Protein AF-A0A6B3F8E9-F1 (afdb_monomer_lite)

Radius of gyration: 25.78 Å; chains: 1; bounding box: 54×38×56 Å

pLDDT: mean 86.28, std 10.56, range [59.03, 96.75]

Foldseek 3Di:
DVVVVVVVPDDDDDQQPADDPVSPHGVVNPDDDPVDDDVVVVVVVVVVLVVLVVVLVVDPPLVSVLVCQQCVNPNNDHDDPVVSCVVVVVD

Secondary structure (DSSP, 8-state):
-HHHHHHTTSPPPPTT-EESSS--EEGGGG---TTSPPHHHHHHHHHHHHHHHHHHTTS-HHHHHHHHHHHTTTTS-PPPHHHHHHHHT--

Structure (mmCIF, N/CA/C/O backbone):
data_AF-A0A6B3F8E9-F1
#
_entry.id   AF-A0A6B3F8E9-F1
#
loop_
_atom_site.group_PDB
_atom_site.id
_atom_site.type_symbol
_atom_site.label_atom_id
_atom_site.label_alt_id
_atom_site.label_comp_id
_atom_site.label_asym_id
_atom_site.label_entity_id
_atom_site.label_seq_id
_atom_site.pdbx_PDB_ins_code
_atom_site.Cartn_x
_atom_site.Cartn_y
_atom_site.Cartn_z
_atom_site.occupancy
_atom_site.B_iso_or_equiv
_atom_site.auth_seq_id
_atom_site.auth_comp_id
_atom_site.auth_asym_id
_atom_site.auth_atom_id
_atom_site.pdbx_PDB_model_num
ATOM 1 N N . LYS A 1 1 ? 30.759 27.469 -12.780 1.00 59.19 1 LYS A N 1
ATOM 2 C CA . LYS A 1 1 ? 30.366 28.531 -13.742 1.00 59.19 1 LYS A CA 1
ATOM 3 C C . LYS A 1 1 ? 30.919 28.313 -15.157 1.00 59.19 1 LYS A C 1
ATOM 5 O O . LYS A 1 1 ? 30.107 28.118 -16.040 1.00 59.19 1 LYS A O 1
ATOM 10 N N . VAL A 1 2 ? 32.237 28.256 -15.409 1.00 62.28 2 VAL A N 1
ATOM 11 C CA . VAL A 1 2 ? 32.775 28.073 -16.788 1.00 62.28 2 VAL A CA 1
ATOM 12 C C . VAL A 1 2 ? 32.426 26.705 -17.414 1.00 62.28 2 VAL A C 1
ATOM 14 O O . VAL A 1 2 ? 32.018 26.646 -18.568 1.00 62.28 2 VAL A O 1
ATOM 17 N N . ILE A 1 3 ? 32.494 25.616 -16.637 1.00 61.69 3 ILE A N 1
ATOM 18 C CA . ILE A 1 3 ? 32.157 24.248 -17.098 1.00 61.69 3 ILE A CA 1
ATOM 19 C C . ILE A 1 3 ? 30.666 24.112 -17.446 1.00 61.69 3 ILE A C 1
ATOM 21 O O . ILE A 1 3 ? 30.287 23.372 -18.344 1.00 61.69 3 ILE A O 1
ATOM 25 N N . GLU A 1 4 ? 29.815 24.840 -16.731 1.00 61.22 4 GLU A N 1
ATOM 26 C CA . GLU A 1 4 ? 28.363 24.805 -16.900 1.00 61.22 4 GLU A CA 1
ATOM 27 C C . GLU A 1 4 ? 27.952 25.493 -18.205 1.00 61.22 4 GLU A C 1
ATOM 29 O O . GLU A 1 4 ? 27.173 24.941 -18.969 1.00 61.22 4 GLU A O 1
ATOM 34 N N . VAL A 1 5 ? 28.580 26.631 -18.526 1.00 61.19 5 VAL A N 1
ATOM 35 C CA . VAL A 1 5 ? 28.370 27.362 -19.788 1.00 61.19 5 VAL A CA 1
ATOM 36 C C . VAL A 1 5 ? 28.830 26.546 -21.005 1.00 61.19 5 VAL A C 1
ATOM 38 O O . VAL A 1 5 ? 28.165 26.566 -22.034 1.00 61.19 5 VAL A O 1
ATOM 41 N N . GLN A 1 6 ? 29.906 25.758 -20.886 1.00 60.75 6 GLN A N 1
ATOM 42 C CA . GLN A 1 6 ? 30.359 24.859 -21.960 1.00 60.75 6 GLN A CA 1
ATOM 43 C C . GLN A 1 6 ? 29.417 23.673 -22.228 1.00 60.75 6 GLN A C 1
ATOM 45 O O . GLN A 1 6 ? 29.484 23.088 -23.308 1.00 60.75 6 GLN A O 1
ATOM 50 N N . LYS A 1 7 ? 28.540 23.300 -21.284 1.00 60.94 7 LYS A N 1
ATOM 51 C CA . LYS A 1 7 ? 27.562 22.218 -21.497 1.00 60.94 7 LYS A CA 1
ATOM 52 C C . LYS A 1 7 ? 26.418 22.635 -22.425 1.00 60.94 7 LYS A C 1
ATOM 54 O O . LYS A 1 7 ? 25.930 21.790 -23.163 1.00 60.94 7 LYS A O 1
ATOM 59 N N . TYR A 1 8 ? 26.038 23.914 -22.430 1.00 59.03 8 TYR A N 1
ATOM 60 C CA . TYR A 1 8 ? 24.923 24.429 -23.239 1.00 59.03 8 TYR A CA 1
ATOM 61 C C . TYR A 1 8 ? 25.264 24.639 -24.723 1.00 59.03 8 TYR A C 1
ATOM 63 O O . TYR A 1 8 ? 24.360 24.807 -25.530 1.00 59.03 8 TYR A O 1
ATOM 71 N N . GLY A 1 9 ? 26.550 24.647 -25.089 1.00 61.47 9 GLY A N 1
ATOM 72 C CA . GLY A 1 9 ? 27.005 24.853 -26.470 1.00 61.47 9 GLY A CA 1
ATOM 73 C C . GLY A 1 9 ? 27.228 23.570 -27.274 1.00 61.47 9 GLY A C 1
ATOM 74 O O . GLY A 1 9 ? 27.821 23.634 -28.346 1.00 61.47 9 GLY A O 1
ATOM 75 N N . ARG A 1 10 ? 26.842 22.404 -26.746 1.00 70.75 10 ARG A N 1
ATOM 76 C CA . ARG A 1 10 ? 26.997 21.123 -27.446 1.00 70.75 10 ARG A CA 1
ATOM 77 C C . ARG A 1 10 ? 25.783 20.873 -28.334 1.00 70.75 10 ARG A C 1
ATOM 79 O O . ARG A 1 10 ? 24.655 20.991 -27.863 1.00 70.75 10 ARG A O 1
ATOM 86 N N . GLU A 1 11 ? 26.021 20.514 -29.591 1.00 77.69 11 GLU A N 1
ATOM 87 C CA . GLU A 1 11 ? 24.955 20.041 -30.474 1.00 77.69 11 GLU A CA 1
ATOM 88 C C . GLU A 1 11 ? 24.399 18.703 -29.955 1.00 77.69 11 GLU A C 1
ATOM 90 O O . GLU A 1 11 ? 25.174 17.861 -29.481 1.00 77.69 11 GLU A O 1
ATOM 95 N N . PRO A 1 12 ? 23.069 18.505 -29.990 1.00 80.25 12 PRO A N 1
ATOM 96 C CA . PRO A 1 12 ? 22.460 17.249 -29.581 1.00 80.25 12 PRO A CA 1
ATOM 97 C C . PRO A 1 12 ? 22.911 16.119 -30.510 1.00 80.25 12 PRO A C 1
ATOM 99 O O . PRO A 1 12 ? 22.992 16.285 -31.726 1.00 80.25 12 PRO A O 1
ATOM 102 N N . ILE A 1 13 ? 23.193 14.957 -29.926 1.00 82.81 13 ILE A N 1
ATOM 103 C CA . ILE A 1 13 ? 23.556 13.751 -30.673 1.00 82.81 13 ILE A CA 1
ATOM 104 C C . ILE A 1 13 ? 22.265 13.044 -31.095 1.00 82.81 13 ILE A C 1
ATOM 106 O O . ILE A 1 13 ? 21.311 12.970 -30.321 1.00 82.81 13 ILE A O 1
ATOM 110 N N . SER A 1 14 ? 22.230 12.533 -32.327 1.00 87.62 14 SER A N 1
ATOM 111 C CA . SER A 1 14 ? 21.090 11.758 -32.821 1.00 87.62 14 SER A CA 1
ATOM 112 C C . SER A 1 14 ? 20.983 10.425 -32.081 1.00 87.62 14 SER A C 1
ATOM 114 O O . SER A 1 14 ? 21.977 9.706 -31.967 1.00 87.62 14 SER 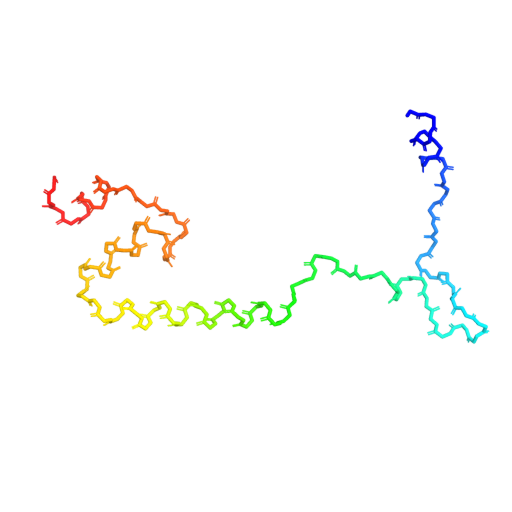A O 1
ATOM 116 N N . LEU A 1 15 ? 19.776 10.055 -31.648 1.00 85.75 15 LEU A N 1
ATOM 117 C CA . LEU A 1 15 ? 19.514 8.727 -31.081 1.00 85.75 15 LEU A CA 1
ATOM 118 C C . LEU A 1 15 ? 19.716 7.605 -32.114 1.00 85.75 15 LEU A C 1
ATOM 120 O O . LEU A 1 15 ? 20.111 6.515 -31.732 1.00 85.75 15 LEU A O 1
ATOM 124 N N . HIS A 1 16 ? 19.569 7.900 -33.409 1.00 85.62 16 HIS A N 1
ATOM 125 C CA . HIS A 1 16 ? 19.830 6.963 -34.514 1.00 85.62 16 HIS A CA 1
ATOM 126 C C . HIS A 1 16 ? 21.314 6.844 -34.892 1.00 85.62 16 HIS A C 1
ATOM 128 O O . HIS A 1 16 ? 21.655 6.327 -35.953 1.00 85.62 16 HIS A O 1
ATOM 134 N N . THR A 1 17 ? 22.222 7.406 -34.091 1.00 87.81 17 THR A N 1
ATOM 135 C CA . THR A 1 17 ? 23.657 7.256 -34.356 1.00 87.81 17 THR A CA 1
ATOM 136 C C . THR A 1 17 ? 24.034 5.787 -34.140 1.00 87.81 17 THR A C 1
ATOM 138 O O . THR A 1 17 ? 23.836 5.305 -33.024 1.00 87.81 17 THR A O 1
ATOM 141 N N . PRO A 1 18 ? 24.574 5.076 -35.148 1.00 87.19 18 PRO A N 1
ATOM 142 C CA . PRO A 1 18 ? 24.966 3.683 -34.984 1.00 87.19 18 PRO A CA 1
ATOM 143 C C . PRO A 1 18 ? 26.151 3.563 -34.019 1.00 87.19 18 PRO A C 1
ATOM 145 O O . PRO A 1 18 ? 27.069 4.389 -34.018 1.00 87.19 18 PRO A O 1
ATOM 148 N N . LEU A 1 19 ? 26.127 2.517 -33.203 1.00 80.69 19 LEU A N 1
ATOM 149 C CA . LEU A 1 19 ? 27.135 2.152 -32.221 1.00 80.69 19 LEU A CA 1
ATOM 150 C C . LEU A 1 19 ? 27.702 0.767 -32.565 1.00 80.69 19 LEU A C 1
ATOM 152 O O . LEU A 1 19 ? 26.960 -0.194 -32.737 1.00 80.69 19 LEU A O 1
ATOM 156 N N . GLY A 1 20 ? 29.033 0.660 -32.626 1.00 77.19 20 GLY A N 1
ATOM 157 C CA . GLY A 1 20 ? 29.740 -0.572 -33.009 1.00 77.19 20 GLY A CA 1
ATOM 158 C C . GLY A 1 20 ? 30.061 -0.664 -34.509 1.00 77.19 20 GLY A C 1
ATOM 159 O O . GLY A 1 20 ? 29.538 0.104 -35.311 1.00 77.19 20 GLY A O 1
ATOM 160 N N . GLU A 1 21 ? 30.966 -1.578 -34.886 1.00 73.75 21 GLU A N 1
ATOM 161 C CA . GLU A 1 21 ? 31.380 -1.783 -36.291 1.00 73.75 21 GLU A CA 1
ATOM 162 C C . GLU A 1 21 ? 30.287 -2.436 -37.150 1.00 73.75 21 GLU A C 1
ATOM 164 O O . GLU A 1 21 ? 30.211 -2.153 -38.344 1.00 73.75 21 GLU A O 1
ATOM 169 N N . ASP A 1 22 ? 29.421 -3.252 -36.542 1.00 74.56 22 ASP A N 1
ATOM 170 C CA . ASP A 1 22 ? 28.380 -4.007 -37.249 1.00 74.56 22 ASP A CA 1
ATOM 171 C C . ASP A 1 22 ? 27.084 -3.200 -37.467 1.00 74.56 22 ASP A C 1
ATOM 173 O O . ASP A 1 22 ? 26.232 -3.599 -38.254 1.00 74.56 22 ASP A O 1
ATOM 177 N N . GLY A 1 23 ? 26.937 -2.036 -36.817 1.00 68.50 23 GLY A N 1
ATOM 178 C CA . GLY A 1 23 ? 25.795 -1.130 -37.006 1.00 68.50 23 GLY A CA 1
ATOM 179 C C . GLY A 1 23 ? 24.449 -1.627 -36.458 1.00 68.50 23 GLY A C 1
ATOM 180 O O . GLY A 1 23 ? 23.440 -0.963 -36.675 1.00 68.50 23 GLY A O 1
ATOM 181 N N . ASP A 1 24 ? 24.430 -2.748 -35.735 1.00 78.38 24 ASP A N 1
ATOM 182 C CA . ASP A 1 24 ? 23.214 -3.386 -35.206 1.00 78.38 24 ASP A CA 1
ATOM 183 C C . ASP A 1 24 ? 22.638 -2.709 -33.946 1.00 78.38 24 ASP A C 1
ATOM 185 O O . ASP A 1 24 ? 21.619 -3.150 -33.417 1.00 78.38 24 ASP A O 1
ATOM 189 N N . SER A 1 25 ? 23.290 -1.676 -33.408 1.00 82.38 25 SER A N 1
ATOM 190 C CA . SER A 1 25 ? 22.843 -0.981 -32.195 1.00 82.38 25 SER A CA 1
ATOM 191 C C . SER A 1 25 ? 22.850 0.522 -32.413 1.00 82.38 25 SER A C 1
ATOM 193 O O . SER A 1 25 ? 23.825 1.076 -32.917 1.00 82.38 25 SER A O 1
ATOM 195 N N . GLU A 1 26 ? 21.779 1.201 -32.024 1.00 90.38 26 GLU A N 1
ATOM 196 C CA . GLU A 1 26 ? 21.667 2.655 -32.089 1.00 90.38 26 GLU A CA 1
ATOM 197 C C . GLU A 1 26 ? 21.951 3.287 -30.720 1.00 90.38 26 GLU A C 1
ATOM 199 O O . GLU A 1 26 ? 21.815 2.661 -29.669 1.00 90.38 26 GLU A O 1
ATOM 204 N N . PHE A 1 27 ? 22.337 4.564 -30.700 1.00 85.38 27 PHE A N 1
ATOM 205 C CA . PHE A 1 27 ? 22.566 5.299 -29.452 1.00 85.38 27 PHE A CA 1
ATOM 206 C C . PHE A 1 27 ? 21.327 5.330 -28.549 1.00 85.38 27 PHE A C 1
ATOM 208 O O . PHE A 1 27 ? 21.463 5.285 -27.328 1.00 85.38 27 PHE A O 1
ATOM 215 N N . GLY A 1 28 ? 20.131 5.362 -29.141 1.00 85.31 28 GLY A N 1
ATOM 216 C CA . GLY A 1 28 ? 18.859 5.279 -28.428 1.00 85.31 28 GLY A CA 1
ATOM 217 C C . GLY A 1 28 ? 18.662 3.972 -27.662 1.00 85.31 28 GLY A C 1
ATOM 218 O O . GLY A 1 28 ? 18.086 4.012 -26.580 1.00 85.31 28 GLY A O 1
ATOM 219 N N . ASP A 1 29 ? 19.205 2.853 -28.147 1.00 87.62 29 ASP A N 1
ATOM 220 C CA . ASP A 1 29 ? 19.027 1.532 -27.524 1.00 87.62 29 ASP A CA 1
ATOM 221 C C . ASP A 1 29 ? 19.726 1.415 -26.159 1.00 87.62 29 ASP A C 1
ATOM 223 O O . ASP A 1 29 ? 19.414 0.529 -25.366 1.00 87.62 29 ASP A O 1
ATOM 227 N N . LEU A 1 30 ? 20.675 2.312 -25.866 1.00 85.25 30 LEU A N 1
ATOM 228 C CA . LEU A 1 30 ? 21.393 2.370 -24.588 1.00 85.25 30 LEU A CA 1
ATOM 229 C C . LEU A 1 30 ? 20.784 3.356 -23.586 1.00 85.25 30 LEU A C 1
ATOM 231 O O . LEU A 1 30 ? 21.246 3.428 -22.444 1.00 85.25 30 LEU A O 1
ATOM 235 N N . ILE A 1 31 ? 19.802 4.154 -24.005 1.00 86.38 31 ILE A N 1
ATOM 236 C CA . ILE A 1 31 ? 19.151 5.119 -23.125 1.00 86.38 31 ILE A CA 1
ATOM 237 C C . ILE A 1 31 ? 18.016 4.407 -22.400 1.00 86.38 31 ILE A C 1
ATOM 239 O O . ILE A 1 31 ? 16.942 4.183 -22.951 1.00 86.38 31 ILE A O 1
ATOM 243 N N . GLU A 1 32 ? 18.275 4.048 -21.146 1.00 83.94 32 GLU A N 1
ATOM 244 C CA . GLU A 1 32 ? 17.253 3.513 -20.254 1.00 83.94 32 GLU A CA 1
ATOM 245 C C . GLU A 1 32 ? 16.153 4.557 -20.016 1.00 83.94 32 GLU A C 1
ATOM 247 O O . GLU A 1 32 ? 16.433 5.725 -19.725 1.00 83.94 32 GLU A O 1
ATOM 252 N N . ASP A 1 33 ? 14.896 4.126 -20.118 1.00 86.38 33 ASP A N 1
ATOM 253 C CA . ASP A 1 33 ? 13.759 4.941 -19.712 1.00 86.38 33 ASP A CA 1
ATOM 254 C C . ASP A 1 33 ? 13.652 4.945 -18.183 1.00 86.38 33 ASP A C 1
ATOM 256 O O . ASP A 1 33 ? 13.126 4.018 -17.567 1.00 86.38 33 ASP A O 1
ATOM 260 N N . SER A 1 34 ? 14.153 6.014 -17.566 1.00 83.75 34 SER A N 1
ATOM 261 C CA . SER A 1 34 ? 14.098 6.210 -16.116 1.00 83.75 34 SER A CA 1
ATOM 262 C C . SER A 1 34 ? 12.689 6.456 -15.565 1.00 83.75 34 SER A C 1
ATOM 264 O O . SER A 1 34 ? 12.513 6.441 -14.348 1.00 83.75 34 SER A O 1
ATOM 266 N N . GLU A 1 35 ? 11.704 6.744 -16.420 1.00 83.31 35 GLU A N 1
ATOM 267 C CA . GLU A 1 35 ? 10.307 6.950 -16.015 1.00 83.31 35 GLU A CA 1
ATOM 268 C C . GLU A 1 35 ? 9.469 5.669 -16.139 1.00 83.31 35 GLU A C 1
ATOM 270 O O . GLU A 1 35 ? 8.345 5.612 -15.628 1.00 83.31 35 GLU A O 1
ATOM 275 N N . ALA A 1 36 ? 10.004 4.624 -16.777 1.00 84.38 36 ALA A N 1
ATOM 276 C CA . ALA A 1 36 ? 9.312 3.356 -16.930 1.00 84.38 36 ALA A CA 1
ATOM 277 C C . ALA A 1 36 ? 9.070 2.681 -15.571 1.00 84.38 36 ALA A C 1
ATOM 279 O O . ALA A 1 36 ? 9.962 2.538 -14.733 1.00 84.38 36 ALA A O 1
ATOM 280 N N . VAL A 1 37 ? 7.842 2.203 -15.361 1.00 79.75 37 VAL A N 1
ATOM 281 C CA . VAL A 1 37 ? 7.503 1.430 -14.163 1.00 79.75 37 VAL A CA 1
ATOM 282 C C . VAL A 1 37 ? 8.180 0.066 -14.239 1.00 79.75 37 VAL A C 1
ATOM 284 O O . VAL A 1 37 ? 7.891 -0.735 -15.131 1.00 79.75 37 VAL A O 1
ATOM 287 N N . VAL A 1 38 ? 9.039 -0.230 -13.264 1.00 87.38 38 VAL A N 1
ATOM 288 C CA . VAL A 1 38 ? 9.695 -1.533 -13.149 1.00 87.38 38 VAL A CA 1
ATOM 289 C C . VAL A 1 38 ? 8.640 -2.597 -12.802 1.00 87.38 38 VAL A C 1
ATOM 291 O O . VAL A 1 38 ? 7.967 -2.476 -11.774 1.00 87.38 38 VAL A O 1
ATOM 294 N N . PRO A 1 39 ? 8.482 -3.674 -13.600 1.00 86.38 39 PRO A N 1
ATOM 295 C CA . PRO A 1 39 ? 7.450 -4.686 -13.357 1.00 86.38 39 PRO A CA 1
ATOM 296 C C . PRO A 1 39 ? 7.519 -5.322 -11.962 1.00 86.38 39 PRO A C 1
ATOM 298 O O . PRO A 1 39 ? 6.488 -5.613 -11.358 1.00 86.38 39 PRO A O 1
ATOM 301 N N . ALA A 1 40 ? 8.730 -5.511 -11.432 1.00 87.88 40 ALA A N 1
ATOM 302 C CA . ALA A 1 40 ? 8.940 -6.044 -10.088 1.00 87.88 40 ALA A CA 1
ATOM 303 C C . ALA A 1 40 ? 8.361 -5.129 -8.994 1.00 87.88 40 ALA A C 1
ATOM 305 O O . ALA A 1 40 ? 7.766 -5.625 -8.034 1.00 87.88 40 ALA A O 1
ATOM 306 N N . ASP A 1 41 ? 8.478 -3.811 -9.160 1.00 88.12 41 ASP A N 1
ATOM 307 C CA . ASP A 1 41 ? 7.951 -2.834 -8.207 1.00 88.12 41 ASP A CA 1
ATOM 308 C C . ASP A 1 41 ? 6.424 -2.792 -8.261 1.00 88.12 41 ASP A C 1
ATOM 310 O O . ASP A 1 41 ? 5.769 -2.790 -7.217 1.00 88.12 41 ASP A O 1
ATOM 314 N N . ALA A 1 42 ? 5.845 -2.855 -9.464 1.00 88.19 42 ALA A N 1
ATOM 315 C CA . ALA A 1 42 ? 4.396 -2.921 -9.640 1.00 88.19 42 ALA A CA 1
ATOM 316 C C . ALA A 1 42 ? 3.789 -4.145 -8.932 1.00 88.19 42 ALA A C 1
ATOM 318 O O . ALA A 1 42 ? 2.834 -4.009 -8.168 1.00 88.19 42 ALA A O 1
ATOM 319 N N . VAL A 1 43 ? 4.379 -5.332 -9.122 1.00 92.50 43 VAL A N 1
ATOM 320 C CA . VAL A 1 43 ? 3.928 -6.567 -8.454 1.00 92.50 43 VAL A CA 1
ATOM 321 C C . VAL A 1 43 ? 4.099 -6.471 -6.939 1.00 92.50 43 VAL A C 1
ATOM 323 O O . VAL A 1 43 ? 3.198 -6.851 -6.190 1.00 92.50 43 VAL A O 1
ATOM 326 N N . SER A 1 44 ? 5.232 -5.940 -6.477 1.00 92.75 44 SER A N 1
ATOM 327 C CA . SER A 1 44 ? 5.499 -5.767 -5.045 1.00 92.75 44 SER A CA 1
ATOM 328 C C . SER A 1 44 ? 4.476 -4.840 -4.387 1.00 92.75 44 SER A C 1
ATOM 330 O O . SER A 1 44 ? 4.011 -5.118 -3.281 1.00 92.75 44 SER A O 1
ATOM 332 N N . PHE A 1 45 ? 4.078 -3.769 -5.078 1.00 90.38 45 PHE A N 1
ATOM 333 C CA . PHE A 1 45 ? 3.053 -2.848 -4.602 1.00 90.38 45 PHE A CA 1
ATOM 334 C C . PHE A 1 45 ? 1.678 -3.519 -4.496 1.00 90.38 45 PHE A C 1
ATOM 336 O O . PHE A 1 45 ? 1.007 -3.372 -3.473 1.00 90.3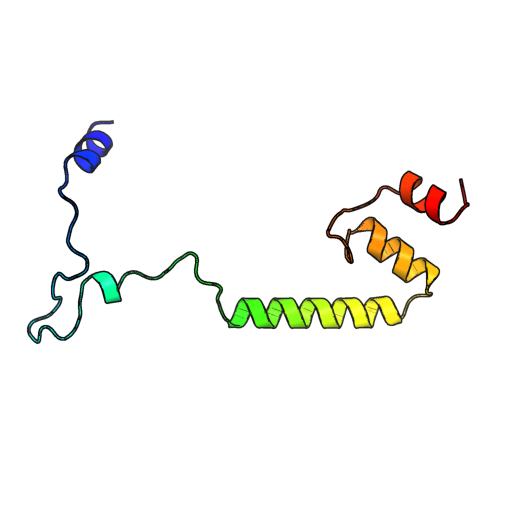8 45 PHE A O 1
ATOM 343 N N . THR A 1 46 ? 1.276 -4.308 -5.497 1.00 91.56 46 THR A N 1
ATOM 344 C CA . THR A 1 46 ? 0.024 -5.081 -5.439 1.00 91.56 46 THR A CA 1
ATOM 345 C C . THR A 1 46 ? 0.030 -6.072 -4.274 1.00 91.56 46 THR A C 1
ATOM 347 O O . THR A 1 46 ? -0.920 -6.102 -3.494 1.00 91.56 46 THR A O 1
ATOM 350 N N . LEU A 1 47 ? 1.122 -6.819 -4.086 1.00 95.38 47 LEU A N 1
ATOM 351 C CA . LEU A 1 47 ? 1.237 -7.779 -2.985 1.00 95.38 47 LEU A CA 1
ATOM 352 C C . LEU A 1 47 ? 1.160 -7.094 -1.611 1.00 95.38 47 LEU A C 1
ATOM 354 O O . LEU A 1 47 ? 0.538 -7.614 -0.684 1.00 95.38 47 LEU A O 1
ATOM 358 N N . LEU A 1 48 ? 1.759 -5.909 -1.477 1.00 93.69 48 LEU A N 1
ATOM 359 C CA . LEU A 1 48 ? 1.664 -5.107 -0.259 1.00 93.69 48 LEU A CA 1
ATOM 360 C C . LEU A 1 48 ? 0.215 -4.682 0.024 1.00 93.69 48 LEU A C 1
ATOM 362 O O . LEU A 1 48 ? -0.226 -4.762 1.170 1.00 93.69 48 LEU A O 1
ATOM 366 N N . GLN A 1 49 ? -0.534 -4.255 -0.998 1.00 91.81 49 GLN A N 1
ATOM 367 C CA . GLN A 1 49 ? -1.948 -3.895 -0.846 1.00 91.81 49 GLN A CA 1
ATOM 368 C C . 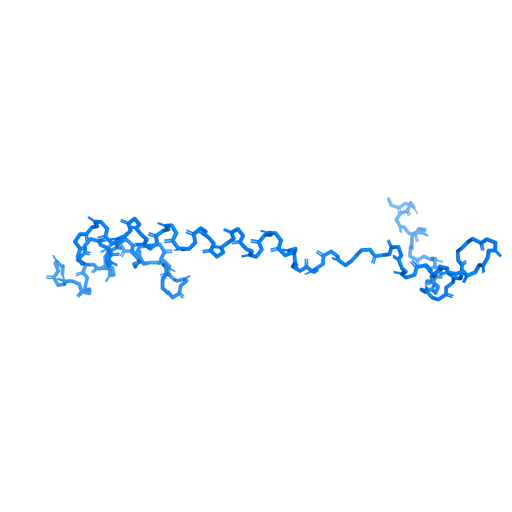GLN A 1 49 ? -2.810 -5.085 -0.409 1.00 91.81 49 GLN A C 1
ATOM 370 O O . GLN A 1 49 ? -3.686 -4.916 0.443 1.00 91.81 49 GLN A O 1
ATOM 375 N N . GLU A 1 50 ? -2.559 -6.277 -0.952 1.00 94.44 50 GLU A N 1
ATOM 376 C CA . GLU A 1 50 ? -3.255 -7.511 -0.563 1.00 94.44 50 GLU A CA 1
ATOM 377 C C . GLU A 1 50 ? -2.958 -7.897 0.890 1.00 94.44 50 GLU A C 1
ATOM 379 O O . GLU A 1 50 ? -3.874 -8.188 1.660 1.00 94.44 50 GLU A O 1
ATOM 384 N N . GLN A 1 51 ? -1.687 -7.842 1.299 1.00 95.44 51 GLN A N 1
ATOM 385 C CA . GLN A 1 51 ? -1.293 -8.107 2.686 1.00 95.44 51 GLN A CA 1
ATOM 386 C C . GLN A 1 51 ? -1.930 -7.114 3.656 1.00 95.44 51 GLN A C 1
ATOM 388 O O . GLN A 1 51 ? -2.417 -7.511 4.714 1.00 95.44 51 GLN A O 1
ATO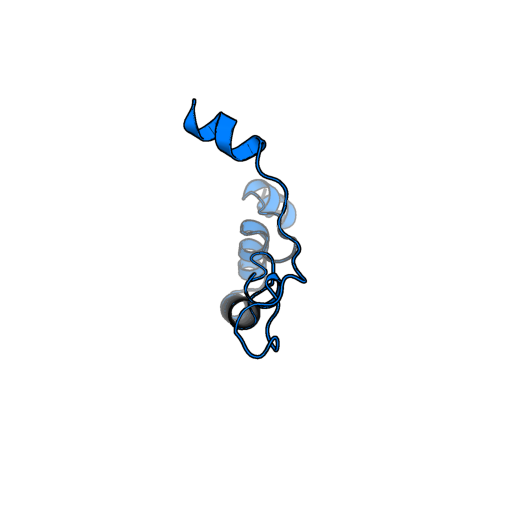M 393 N N . LEU A 1 52 ? -1.962 -5.830 3.293 1.00 93.75 52 LEU A N 1
ATOM 394 C CA . LEU A 1 52 ? -2.594 -4.794 4.101 1.00 93.75 52 LEU A CA 1
ATOM 395 C C . LEU A 1 52 ? -4.089 -5.081 4.299 1.00 93.75 52 LEU A C 1
ATOM 397 O O . LEU A 1 52 ? -4.569 -5.014 5.428 1.00 93.75 52 LEU A O 1
ATOM 401 N N . HIS A 1 53 ? -4.804 -5.453 3.231 1.00 92.94 53 HIS A N 1
ATOM 402 C CA . HIS A 1 53 ? -6.213 -5.849 3.319 1.00 92.94 53 HIS A CA 1
ATOM 403 C C . HIS A 1 53 ? -6.401 -7.070 4.216 1.00 92.94 53 HIS A C 1
ATOM 405 O O . HIS A 1 53 ? -7.219 -7.025 5.129 1.00 92.94 53 HIS A O 1
ATOM 411 N N . SER A 1 54 ? -5.579 -8.110 4.051 1.00 95.88 54 SER A N 1
ATOM 412 C CA . SER A 1 54 ? -5.655 -9.301 4.903 1.00 95.88 54 SER A CA 1
ATOM 413 C C . SER A 1 54 ? -5.445 -8.985 6.386 1.00 95.88 54 SER A C 1
ATOM 415 O O . SER A 1 54 ? -6.034 -9.656 7.230 1.00 95.88 54 SER A O 1
ATOM 417 N N . VAL A 1 55 ? -4.607 -8.000 6.724 1.00 96.19 55 VAL A N 1
ATOM 418 C CA . VAL A 1 55 ? -4.419 -7.553 8.112 1.00 96.19 55 VAL A CA 1
ATOM 419 C C . VAL A 1 55 ? -5.628 -6.756 8.597 1.00 96.19 55 VAL A C 1
ATOM 421 O O . VAL A 1 55 ? -6.075 -6.967 9.724 1.00 96.19 55 VAL A O 1
ATOM 424 N N . LEU A 1 56 ? -6.187 -5.871 7.769 1.00 95.31 56 LEU A N 1
ATOM 425 C CA . LEU A 1 56 ? -7.395 -5.113 8.110 1.00 95.31 56 LEU A CA 1
ATOM 426 C C . LEU A 1 56 ? -8.602 -6.028 8.349 1.00 95.31 56 LEU A C 1
ATOM 428 O O . LEU A 1 56 ? -9.371 -5.761 9.267 1.00 95.31 56 LEU A O 1
ATOM 432 N N . ASP A 1 57 ? -8.712 -7.135 7.613 1.00 95.75 57 ASP A N 1
ATOM 433 C CA . ASP A 1 57 ? -9.767 -8.144 7.786 1.00 95.75 57 ASP A CA 1
ATOM 434 C C . ASP A 1 57 ? -9.715 -8.854 9.151 1.00 95.75 57 ASP A C 1
ATOM 436 O O . ASP A 1 57 ? -10.687 -9.485 9.567 1.00 95.75 57 ASP A O 1
ATOM 440 N N . THR A 1 58 ? -8.594 -8.758 9.877 1.00 96.75 58 THR A N 1
ATOM 441 C CA . THR A 1 58 ? -8.486 -9.287 11.250 1.00 96.75 58 THR A CA 1
ATOM 442 C C . THR A 1 58 ? -9.070 -8.351 12.308 1.00 96.75 58 THR A C 1
ATOM 444 O O . THR A 1 58 ? -9.258 -8.762 13.455 1.00 96.75 58 THR A O 1
ATOM 447 N N . LEU A 1 59 ? -9.347 -7.097 11.944 1.00 96.44 59 LEU A N 1
ATOM 448 C CA . LEU A 1 59 ? -9.925 -6.089 12.824 1.00 96.44 59 LEU A CA 1
ATOM 449 C C . LEU A 1 59 ? -11.454 -6.108 12.742 1.00 96.44 59 LEU A C 1
ATOM 451 O O . LEU A 1 59 ? -12.046 -6.618 11.791 1.00 96.44 59 LEU A O 1
ATOM 455 N N . SER A 1 60 ? -12.123 -5.505 13.726 1.00 96.75 60 SER A N 1
ATOM 456 C CA . SER A 1 60 ? -13.557 -5.240 13.581 1.00 96.75 60 SER A CA 1
ATOM 457 C C . SER A 1 60 ? -13.816 -4.244 12.445 1.00 96.75 60 SER A C 1
ATOM 459 O O . SER A 1 60 ? -12.985 -3.382 12.166 1.00 96.75 60 SER A O 1
ATOM 461 N N . GLU A 1 61 ? -15.003 -4.297 11.835 1.00 93.38 61 GLU A N 1
ATOM 462 C CA . GLU A 1 61 ? -15.403 -3.389 10.743 1.00 93.38 61 GLU A CA 1
ATOM 463 C C . GLU A 1 61 ? -15.165 -1.909 11.097 1.00 93.38 61 GLU A C 1
ATOM 465 O O . GLU A 1 61 ? -14.657 -1.123 10.296 1.00 93.38 61 GLU A O 1
ATOM 470 N N . ARG A 1 62 ? -15.444 -1.545 12.354 1.00 93.25 62 ARG A N 1
ATOM 471 C CA . ARG A 1 62 ? -15.207 -0.198 12.874 1.00 93.25 62 ARG A CA 1
ATOM 472 C C . ARG A 1 62 ? -13.718 0.142 12.951 1.00 93.25 62 ARG A C 1
ATOM 474 O O . ARG A 1 62 ? -13.327 1.234 12.551 1.00 93.25 62 ARG A O 1
ATOM 481 N N . GLU A 1 63 ? -12.887 -0.751 13.477 1.00 94.81 63 GLU A N 1
ATOM 482 C CA . GLU A 1 63 ? -11.439 -0.530 13.593 1.00 94.81 63 GLU A CA 1
ATOM 483 C C . GLU A 1 63 ? -10.769 -0.477 12.218 1.00 94.81 63 GLU A C 1
ATOM 485 O O . GLU A 1 63 ? -10.025 0.466 11.945 1.00 94.81 63 GLU A O 1
ATOM 490 N N . ALA A 1 64 ? -11.094 -1.419 11.329 1.00 95.50 64 ALA A N 1
ATOM 491 C CA . ALA A 1 64 ? -10.623 -1.434 9.948 1.00 95.50 64 ALA A CA 1
ATOM 492 C C . ALA A 1 64 ? -11.001 -0.136 9.218 1.00 95.50 64 ALA A C 1
ATOM 494 O O . ALA A 1 64 ? -10.156 0.482 8.564 1.00 95.50 64 ALA A O 1
ATOM 495 N N . GLY A 1 65 ? -12.241 0.336 9.387 1.00 93.56 65 GLY A N 1
ATOM 496 C CA . GLY A 1 65 ? -12.702 1.594 8.805 1.00 93.56 65 GLY A CA 1
ATOM 497 C C . GLY A 1 65 ? -12.001 2.827 9.387 1.00 93.56 65 GLY A C 1
ATOM 498 O O . GLY A 1 65 ? -11.649 3.742 8.643 1.00 93.56 65 GLY A O 1
ATOM 499 N N . VAL A 1 66 ? -11.746 2.867 10.701 1.00 94.94 66 VAL A N 1
ATOM 500 C CA . VAL A 1 66 ? -10.965 3.947 11.338 1.00 94.94 66 VAL A CA 1
ATOM 501 C C . VAL A 1 66 ? -9.538 3.987 10.790 1.00 94.94 66 VAL A C 1
ATOM 503 O O . VAL A 1 66 ? -9.067 5.061 10.414 1.00 94.94 66 VAL A O 1
ATOM 506 N N . VAL A 1 67 ? -8.856 2.841 10.714 1.00 95.25 67 VAL A N 1
ATOM 507 C CA . VAL A 1 67 ? -7.483 2.745 10.189 1.00 95.25 67 VAL A CA 1
ATOM 508 C C . VAL A 1 67 ? -7.445 3.153 8.715 1.00 95.25 67 VAL A C 1
ATOM 510 O O . VAL A 1 67 ? -6.631 3.996 8.335 1.00 95.25 67 VAL A O 1
ATOM 513 N 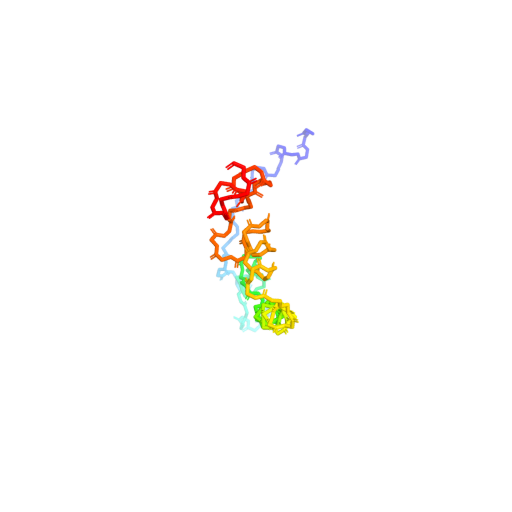N . SER A 1 68 ? -8.376 2.647 7.906 1.00 94.75 68 SER A N 1
ATOM 514 C CA . SER A 1 68 ? -8.469 2.972 6.478 1.00 94.75 68 SER A CA 1
ATOM 515 C C . SER A 1 68 ? -8.651 4.466 6.235 1.00 94.75 68 SER A C 1
ATOM 517 O O . SER A 1 68 ? -7.923 5.049 5.434 1.00 94.75 68 SER A O 1
ATOM 519 N N . MET A 1 69 ? -9.544 5.119 6.985 1.00 95.06 69 MET A N 1
ATOM 520 C CA . MET A 1 69 ? -9.731 6.570 6.899 1.00 95.06 69 MET A CA 1
ATOM 521 C C . MET A 1 69 ? -8.530 7.357 7.420 1.00 95.06 69 MET A C 1
ATOM 523 O O . MET A 1 69 ? -8.173 8.386 6.851 1.00 95.06 69 MET A O 1
ATOM 527 N N . ARG A 1 70 ? -7.887 6.898 8.499 1.00 95.50 70 ARG A N 1
ATOM 528 C CA . ARG A 1 70 ? -6.755 7.612 9.102 1.00 95.50 70 ARG A CA 1
ATOM 529 C C . ARG A 1 70 ? -5.561 7.692 8.161 1.00 95.50 70 ARG A C 1
ATOM 531 O O . ARG A 1 70 ? -4.897 8.724 8.132 1.00 95.50 70 ARG A O 1
ATOM 538 N N . PHE A 1 71 ? -5.303 6.625 7.413 1.00 95.25 71 PHE A N 1
ATOM 539 C CA . PHE A 1 71 ? -4.164 6.532 6.500 1.00 95.25 71 PHE A CA 1
ATOM 540 C C . PHE A 1 71 ? -4.536 6.747 5.026 1.00 95.25 71 PHE A C 1
ATOM 542 O O . PHE A 1 71 ? -3.650 6.707 4.180 1.00 95.25 71 PHE A O 1
ATOM 549 N N . GLY A 1 72 ? -5.810 7.009 4.710 1.00 94.31 72 GLY A N 1
ATOM 550 C CA . GLY A 1 72 ? -6.261 7.239 3.334 1.00 94.31 72 GLY A CA 1
ATOM 551 C C . GLY A 1 72 ? -6.136 5.994 2.454 1.00 94.31 72 GLY A C 1
ATOM 552 O O . GLY A 1 72 ? -5.817 6.103 1.276 1.00 94.31 72 GLY A O 1
ATOM 553 N N . LEU A 1 73 ? -6.350 4.801 3.013 1.00 91.94 73 LEU A N 1
ATOM 554 C CA . LEU A 1 73 ? -6.119 3.531 2.309 1.00 91.94 73 LEU A CA 1
ATOM 555 C C . LEU A 1 73 ? -7.122 3.271 1.174 1.00 91.94 73 LEU A C 1
ATOM 557 O O . LEU A 1 73 ? -6.872 2.425 0.322 1.00 91.94 73 LEU A O 1
ATOM 561 N N . THR A 1 74 ? -8.244 3.995 1.155 1.00 86.94 74 THR A N 1
ATOM 562 C CA . THR A 1 74 ? -9.310 3.845 0.151 1.00 86.94 74 THR A CA 1
ATOM 563 C C . THR A 1 74 ? -9.308 4.973 -0.882 1.00 86.94 74 THR A C 1
ATOM 565 O O . THR A 1 74 ? -9.479 4.718 -2.069 1.00 86.94 74 THR A O 1
ATOM 568 N N . ASP A 1 75 ? -9.129 6.222 -0.444 1.00 89.19 75 ASP A N 1
ATOM 569 C CA . ASP A 1 75 ? -9.268 7.433 -1.269 1.00 89.19 75 ASP A CA 1
ATOM 570 C C . ASP A 1 75 ? -7.963 8.238 -1.409 1.00 89.19 75 ASP A C 1
ATOM 572 O O . ASP A 1 75 ? -7.940 9.282 -2.062 1.00 89.19 75 ASP A O 1
ATOM 576 N N . GLY A 1 76 ? -6.867 7.775 -0.800 1.00 92.19 76 GLY A N 1
ATOM 577 C CA . GLY A 1 76 ? -5.580 8.469 -0.790 1.00 92.19 76 GLY A CA 1
ATOM 578 C C . GLY A 1 76 ? -5.556 9.734 0.070 1.00 92.19 76 GLY A C 1
ATOM 579 O O . GLY A 1 76 ? -4.582 10.4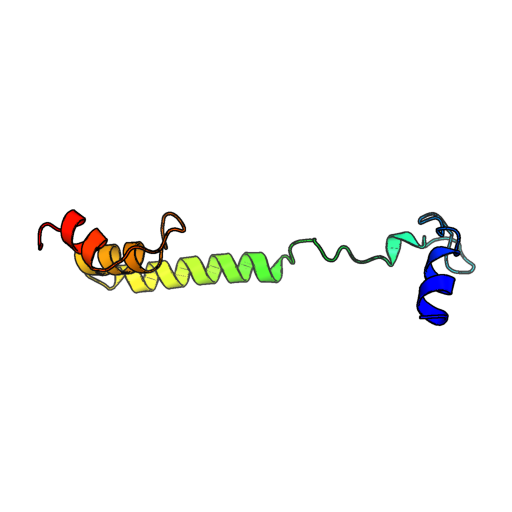83 0.000 1.00 92.19 76 GLY A O 1
ATOM 580 N N . GLN A 1 77 ? -6.603 10.006 0.860 1.00 94.50 77 GLN A N 1
ATOM 581 C CA . GLN A 1 77 ? -6.730 11.217 1.674 1.00 94.50 77 GLN A CA 1
ATOM 582 C C . GLN A 1 77 ? -6.772 10.866 3.170 1.00 94.50 77 GLN A C 1
ATOM 584 O O . GLN A 1 77 ? -7.822 10.499 3.702 1.00 94.50 77 GLN A O 1
ATOM 589 N N . PRO A 1 78 ? -5.640 10.992 3.886 1.00 95.69 78 PRO A N 1
ATOM 590 C CA . PRO A 1 78 ? -5.590 10.762 5.326 1.00 95.69 78 PRO A CA 1
ATOM 591 C C . PRO A 1 78 ? -6.516 11.716 6.092 1.00 95.69 78 PRO A C 1
ATOM 593 O O . PRO A 1 78 ? -6.407 12.935 5.958 1.00 95.69 78 PRO A O 1
ATOM 596 N N . LYS A 1 79 ? -7.387 11.172 6.948 1.00 95.50 79 LYS A N 1
ATOM 597 C CA . LYS A 1 79 ? -8.308 11.952 7.795 1.00 95.50 79 LYS A CA 1
ATOM 598 C C . LYS A 1 79 ? -7.782 12.116 9.219 1.00 95.50 79 LYS A C 1
ATOM 600 O O . LYS A 1 79 ? -7.017 11.295 9.733 1.00 95.50 79 LYS A O 1
ATOM 605 N N . THR A 1 80 ? -8.183 13.184 9.894 1.00 95.75 80 THR A N 1
ATOM 606 C CA . THR A 1 80 ? -7.903 13.422 11.319 1.00 95.75 80 THR A CA 1
ATOM 607 C C . THR A 1 80 ? -8.847 12.625 12.223 1.00 95.75 80 THR A C 1
ATOM 609 O O . THR A 1 80 ? -9.911 12.180 11.798 1.00 95.75 80 THR A O 1
ATOM 612 N N . LEU A 1 81 ? -8.483 12.460 13.500 1.00 93.62 81 LEU A N 1
ATOM 613 C CA . LEU A 1 81 ? -9.353 11.785 14.473 1.00 93.62 81 LEU A CA 1
ATOM 614 C C . LEU A 1 81 ? -10.688 12.517 14.680 1.00 93.62 81 LEU A C 1
ATOM 616 O O . LEU A 1 81 ? -11.693 11.855 14.908 1.00 93.62 81 LEU A O 1
ATOM 620 N N . ASP A 1 82 ? -10.709 13.849 14.565 1.00 94.00 82 ASP A N 1
ATOM 621 C CA . ASP A 1 82 ? -11.938 14.646 14.675 1.00 94.00 82 ASP A CA 1
ATOM 622 C C . ASP A 1 82 ? -12.889 14.381 13.497 1.00 94.00 82 ASP A C 1
ATOM 624 O O . ASP A 1 82 ? -14.076 14.125 13.685 1.00 94.00 82 ASP A O 1
ATOM 628 N N . GLU A 1 83 ? -12.357 14.361 12.272 1.00 94.19 83 GLU A N 1
ATOM 629 C CA . GLU A 1 83 ? -13.131 14.033 11.069 1.00 94.19 83 GLU A CA 1
ATOM 630 C C . GLU A 1 83 ? -13.664 12.600 11.109 1.00 94.19 83 GLU A C 1
ATOM 632 O O . GLU A 1 83 ? -14.825 12.362 10.785 1.00 94.19 83 GLU A O 1
ATOM 637 N N . ILE A 1 84 ? -12.840 11.650 11.554 1.00 94.38 84 ILE A N 1
ATOM 638 C CA . ILE A 1 84 ? -13.253 10.254 11.740 1.00 94.38 84 ILE A CA 1
ATOM 639 C C . ILE A 1 84 ? -14.317 10.151 12.842 1.00 94.38 84 ILE A C 1
ATOM 641 O O . ILE A 1 84 ? -15.288 9.408 12.697 1.00 94.38 84 ILE A O 1
ATOM 645 N N . GLY A 1 85 ? -14.169 10.914 13.927 1.00 92.44 85 GLY A N 1
ATOM 646 C CA . GLY A 1 85 ? -15.117 10.950 15.036 1.00 92.44 85 GLY A CA 1
ATOM 647 C C . GLY A 1 85 ? -16.509 11.422 14.616 1.00 92.44 85 GLY A C 1
ATOM 648 O O . GLY A 1 85 ? -17.498 10.794 14.997 1.00 92.44 85 GLY A O 1
ATOM 649 N N . LYS A 1 86 ? -16.579 12.432 13.736 1.00 92.88 86 LYS A N 1
ATOM 650 C CA . LYS A 1 86 ? -17.833 12.916 13.126 1.00 92.88 86 LYS A CA 1
ATOM 651 C C . LYS A 1 86 ? -18.524 11.853 12.274 1.00 92.88 86 LYS A C 1
ATOM 653 O O . LYS A 1 86 ? -19.745 11.750 12.311 1.00 92.88 86 LYS A O 1
ATOM 658 N N . VAL A 1 87 ? -17.765 11.045 11.530 1.00 89.75 87 VAL A N 1
ATOM 659 C CA . VAL A 1 87 ? -18.319 9.945 10.713 1.00 89.75 87 VAL A CA 1
ATOM 660 C C . VAL A 1 87 ? -18.925 8.850 11.594 1.00 89.75 87 VAL A C 1
ATOM 662 O O . VAL A 1 87 ? -19.979 8.312 11.267 1.00 89.75 87 VAL A O 1
ATOM 665 N N . TYR A 1 88 ? -18.289 8.541 12.726 1.00 90.19 88 TYR A N 1
ATOM 666 C CA . TYR A 1 88 ? -18.742 7.497 13.652 1.00 90.19 88 TYR A CA 1
ATOM 667 C C . TYR A 1 88 ? -19.666 7.988 14.778 1.00 90.19 88 TYR A C 1
ATOM 669 O O . TYR A 1 88 ? -20.053 7.180 15.623 1.00 90.19 88 TYR A O 1
ATOM 677 N N . GLY A 1 89 ? -20.013 9.278 14.817 1.00 87.69 89 GLY A N 1
ATOM 678 C CA . GLY A 1 89 ? -20.933 9.850 15.806 1.00 87.69 89 GLY A CA 1
ATOM 679 C C . GLY A 1 89 ? -20.447 9.755 17.256 1.00 87.69 89 GLY A C 1
ATOM 680 O O . GLY A 1 89 ? -21.259 9.619 18.168 1.00 87.69 89 GLY A O 1
ATOM 681 N N . VAL A 1 90 ? -19.128 9.766 17.473 1.00 87.38 90 VAL A N 1
ATOM 682 C CA . VAL A 1 90 ? -18.520 9.742 18.820 1.00 87.38 90 VAL A CA 1
ATOM 683 C C . VAL A 1 90 ? -18.159 11.131 19.348 1.00 87.38 90 VAL A C 1
ATOM 685 O O . VAL A 1 90 ? -17.841 11.259 20.531 1.00 87.38 90 VAL A O 1
ATOM 688 N N . THR A 1 91 ? -18.239 12.151 18.495 1.00 71.56 91 THR A N 1
ATOM 689 C CA . THR A 1 91 ? -18.033 13.571 18.805 1.00 71.56 91 THR A CA 1
ATOM 690 C C . THR A 1 91 ? -19.118 14.432 18.186 1.00 71.56 91 THR A C 1
ATOM 692 O O . THR A 1 91 ? -19.644 14.048 17.116 1.00 71.56 91 THR A O 1
#

Sequence (91 aa):
KVIEVQKYGREPISLHTPLGEDGDSEFGDLIEDSEAVVPADAVSFTLLQEQLHSVLDTLSEREAGVVSMRFGLTDGQPKTLDEIGKVYGVT